Protein AF-A0AAE0WE43-F1 (afdb_monomer)

Nearest PDB structures (foldseek):
  6wvg-assembly1_A  TM=5.887E-01  e=3.413E-03  Aequorea victoria
  6zvr-assembly1_C  TM=2.798E-01  e=9.123E+00  Nostoc punctiforme

pLDDT: mean 77.17, std 14.48, range [42.59, 94.56]

Solvent-accessible surface area (backbone atoms only — not comparable to full-atom values): 7571 Å² total; per-residue (Å²): 109,70,65,61,48,53,55,29,52,52,43,29,54,50,12,53,51,41,26,51,53,12,49,49,54,51,48,52,54,55,55,48,69,74,60,80,78,59,93,64,76,91,70,58,65,64,63,53,53,50,20,52,49,32,33,53,51,12,51,51,38,34,51,57,19,50,53,45,53,54,35,68,70,45,90,48,72,67,51,47,50,53,50,52,53,52,50,51,52,53,49,52,48,50,50,52,50,50,51,50,50,60,74,42,39,68,62,53,51,53,52,48,51,52,51,50,54,51,56,57,74,64,59,45,94,87,42,71,70,37,54,52,50,54,58,62,71,77,106

Organism: NCBI:txid2493646

Structure (mmCIF, N/CA/C/O backbone):
data_AF-A0AAE0WE43-F1
#
_entry.id   AF-A0AAE0WE43-F1
#
loop_
_atom_site.group_PDB
_atom_site.id
_atom_site.type_symbol
_atom_site.label_atom_id
_atom_site.label_alt_id
_atom_site.label_comp_id
_atom_site.label_asym_id
_atom_site.label_entity_id
_atom_site.label_seq_id
_atom_site.pdbx_PDB_ins_code
_atom_site.Cartn_x
_atom_site.Cartn_y
_atom_site.Cartn_z
_atom_site.occupancy
_atom_site.B_iso_or_equiv
_atom_site.auth_seq_id
_atom_site.auth_comp_id
_atom_site.auth_asym_id
_atom_site.auth_atom_id
_atom_site.pdbx_PDB_model_num
ATOM 1 N N . MET A 1 1 ? -14.310 -3.399 20.376 1.00 63.75 1 MET A N 1
ATOM 2 C CA . MET A 1 1 ? -13.011 -2.740 20.648 1.00 63.75 1 MET A CA 1
ATOM 3 C C . MET A 1 1 ? -11.827 -3.656 20.340 1.00 63.75 1 MET A C 1
ATOM 5 O O . MET A 1 1 ? -11.033 -3.272 19.495 1.00 63.75 1 MET A O 1
ATOM 9 N N . CYS A 1 2 ? -11.740 -4.877 20.889 1.00 68.56 2 CYS A N 1
ATOM 10 C CA . CYS A 1 2 ? -10.630 -5.808 20.596 1.00 68.56 2 CYS A CA 1
ATOM 11 C C . CYS A 1 2 ? -10.462 -6.157 19.103 1.00 68.56 2 CYS A C 1
ATOM 13 O O . CYS A 1 2 ? -9.338 -6.229 18.625 1.00 68.56 2 CYS A O 1
ATOM 15 N N . LEU A 1 3 ? -11.564 -6.311 18.354 1.00 74.06 3 LEU A N 1
ATOM 16 C CA . LEU A 1 3 ? -11.513 -6.615 16.916 1.00 74.06 3 LEU A CA 1
ATOM 17 C C . LEU A 1 3 ? -10.904 -5.469 16.088 1.00 74.06 3 LEU A C 1
ATOM 19 O O . LEU A 1 3 ? -10.062 -5.717 15.236 1.00 74.06 3 LEU A O 1
ATOM 23 N N . LEU A 1 4 ? -11.282 -4.216 16.378 1.00 75.19 4 LEU A N 1
ATOM 24 C CA . LEU A 1 4 ? -10.713 -3.031 15.720 1.00 75.19 4 LEU A CA 1
ATOM 25 C C . LEU A 1 4 ? -9.224 -2.883 16.035 1.00 75.19 4 LEU A C 1
ATOM 27 O O . LEU A 1 4 ? -8.443 -2.577 15.144 1.00 75.19 4 LEU A O 1
ATOM 31 N N . PHE A 1 5 ? -8.834 -3.145 17.284 1.00 75.62 5 PHE A N 1
ATOM 32 C CA . PHE A 1 5 ? -7.436 -3.109 17.700 1.00 75.62 5 PHE A CA 1
ATOM 33 C C . PHE A 1 5 ? -6.598 -4.157 16.956 1.00 75.62 5 PHE A C 1
ATOM 35 O O . PHE A 1 5 ? -5.634 -3.797 16.293 1.00 75.62 5 PHE A O 1
ATOM 42 N N . LEU A 1 6 ? -7.012 -5.429 16.989 1.00 81.75 6 LEU A N 1
ATOM 43 C CA . LEU A 1 6 ? -6.320 -6.528 16.306 1.00 81.75 6 LEU A CA 1
ATOM 44 C C . LEU A 1 6 ? -6.207 -6.297 14.799 1.00 81.75 6 LEU A C 1
ATOM 46 O O . LEU A 1 6 ? -5.119 -6.402 14.237 1.00 81.75 6 LEU A O 1
ATOM 50 N N . PHE A 1 7 ? -7.321 -5.953 14.152 1.00 81.88 7 PHE A N 1
ATOM 51 C CA . PHE A 1 7 ? -7.349 -5.696 12.716 1.00 81.88 7 PHE A CA 1
ATOM 52 C C . PHE A 1 7 ? -6.396 -4.561 12.333 1.00 81.88 7 PHE A C 1
ATOM 54 O O . PHE A 1 7 ? -5.614 -4.682 11.391 1.00 81.88 7 PHE A O 1
ATOM 61 N N . ASN A 1 8 ? -6.403 -3.485 13.115 1.00 83.19 8 ASN A N 1
ATOM 62 C CA . ASN A 1 8 ? -5.558 -2.335 12.863 1.00 83.19 8 ASN A CA 1
ATOM 63 C C . ASN A 1 8 ? -4.066 -2.605 13.151 1.00 83.19 8 ASN A C 1
ATOM 65 O O . ASN A 1 8 ? -3.204 -2.107 12.430 1.00 83.19 8 ASN A O 1
ATOM 69 N N . THR A 1 9 ? -3.738 -3.444 14.139 1.00 83.38 9 THR A N 1
ATOM 70 C CA . THR A 1 9 ? -2.360 -3.908 14.382 1.00 83.38 9 THR A CA 1
ATOM 71 C C . THR A 1 9 ? -1.835 -4.757 13.225 1.00 83.38 9 THR A C 1
ATOM 73 O O . THR A 1 9 ? -0.697 -4.564 12.799 1.00 83.38 9 THR A O 1
ATOM 76 N N . ILE A 1 10 ? -2.655 -5.657 12.673 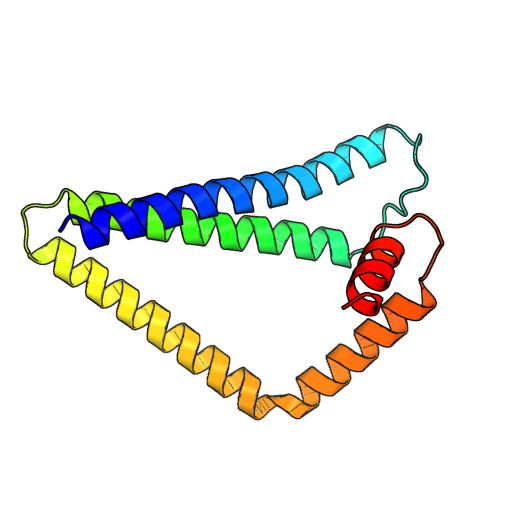1.00 88.31 10 ILE A N 1
ATOM 77 C CA . ILE A 1 10 ? -2.282 -6.455 11.494 1.00 88.31 10 ILE A CA 1
ATOM 78 C C . ILE A 1 10 ? -2.043 -5.536 10.290 1.00 88.31 10 ILE A C 1
ATOM 80 O O . ILE A 1 10 ? -1.030 -5.675 9.603 1.00 88.31 10 ILE A O 1
ATOM 84 N N . PHE A 1 11 ? -2.925 -4.556 10.076 1.00 86.19 11 PHE A N 1
ATOM 85 C CA . PHE A 1 11 ? -2.760 -3.549 9.026 1.00 86.19 11 PHE A CA 1
ATOM 86 C C . PHE A 1 11 ? -1.457 -2.762 9.185 1.00 86.19 11 PHE A C 1
ATOM 88 O O . PHE A 1 11 ? -0.715 -2.606 8.215 1.00 86.19 11 PHE A O 1
ATOM 95 N N . LEU A 1 12 ? -1.125 -2.343 10.406 1.00 88.75 12 LEU A N 1
ATOM 96 C CA . LEU A 1 12 ? 0.120 -1.638 10.690 1.00 88.75 12 LEU A CA 1
ATOM 97 C C . LEU A 1 12 ? 1.348 -2.497 10.350 1.00 88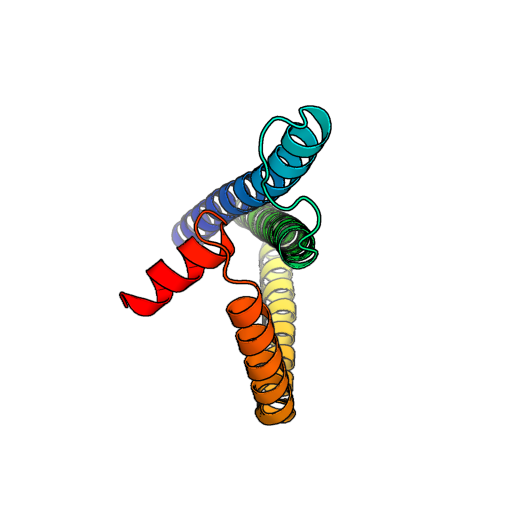.75 12 LEU A C 1
ATOM 99 O O . LEU A 1 12 ? 2.226 -2.038 9.624 1.00 88.75 12 LEU A O 1
ATOM 103 N N . ILE A 1 13 ? 1.388 -3.755 10.806 1.00 91.88 13 ILE A N 1
ATOM 104 C CA . ILE A 1 13 ? 2.490 -4.688 10.509 1.00 91.88 13 ILE A CA 1
ATOM 105 C C . ILE A 1 13 ? 2.617 -4.907 8.997 1.00 91.88 13 ILE A C 1
ATOM 107 O O . ILE A 1 13 ? 3.725 -4.868 8.460 1.00 91.88 13 ILE A O 1
ATOM 111 N N . SER A 1 14 ? 1.492 -5.078 8.297 1.00 92.50 14 SER A N 1
ATOM 112 C CA . SER A 1 14 ? 1.491 -5.222 6.839 1.00 92.50 14 SER A CA 1
ATOM 113 C C . SER A 1 14 ? 2.047 -3.977 6.139 1.00 92.50 14 SER A C 1
ATOM 115 O O . SER A 1 14 ? 2.850 -4.105 5.218 1.00 92.50 14 SER A O 1
ATOM 117 N N . GLY A 1 15 ? 1.718 -2.775 6.625 1.00 92.12 15 GLY A N 1
ATOM 118 C CA . GLY A 1 15 ? 2.256 -1.517 6.112 1.00 92.12 15 GLY A CA 1
ATOM 119 C C . GLY A 1 15 ? 3.772 -1.426 6.271 1.00 92.12 15 GLY A C 1
ATOM 120 O O . GLY A 1 15 ? 4.452 -1.057 5.315 1.00 92.12 15 GLY A O 1
ATOM 121 N N . ILE A 1 16 ? 4.310 -1.834 7.430 1.00 93.94 16 ILE A N 1
ATOM 122 C CA . ILE A 1 16 ? 5.764 -1.893 7.671 1.00 93.94 16 ILE A CA 1
ATOM 123 C C . ILE A 1 16 ? 6.421 -2.868 6.689 1.00 93.94 16 ILE A C 1
ATOM 125 O O . ILE A 1 16 ? 7.440 -2.531 6.088 1.00 93.94 16 ILE A O 1
ATOM 129 N N . ALA A 1 17 ? 5.836 -4.054 6.496 1.00 94.50 17 ALA A N 1
ATOM 130 C CA . ALA A 1 17 ? 6.370 -5.058 5.581 1.00 94.50 17 ALA A CA 1
ATOM 131 C C . ALA A 1 17 ? 6.397 -4.551 4.128 1.00 94.50 17 ALA A C 1
ATOM 133 O O . ALA A 1 17 ? 7.436 -4.621 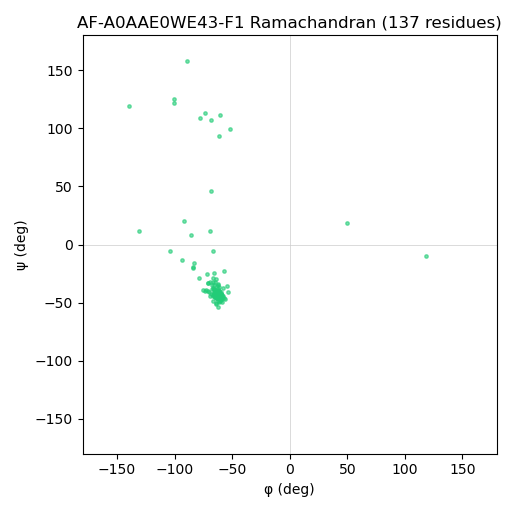3.473 1.00 94.50 17 ALA A O 1
ATOM 134 N N . ILE A 1 18 ? 5.289 -3.977 3.645 1.00 92.69 18 ILE A N 1
ATOM 135 C CA . ILE A 1 18 ? 5.173 -3.419 2.287 1.00 92.69 18 ILE A CA 1
ATOM 136 C C . ILE A 1 18 ? 6.185 -2.286 2.078 1.00 92.69 18 ILE A C 1
ATOM 13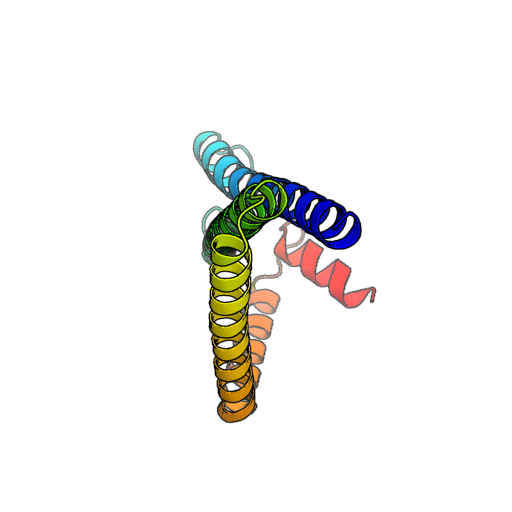8 O O . ILE A 1 18 ? 6.881 -2.256 1.059 1.00 92.69 18 ILE A O 1
ATOM 142 N N . LEU A 1 19 ? 6.323 -1.385 3.056 1.00 93.56 19 LEU A N 1
ATOM 143 C CA . LEU A 1 19 ? 7.322 -0.317 3.006 1.00 93.56 19 LEU A CA 1
ATOM 144 C C . LEU A 1 19 ? 8.749 -0.855 2.990 1.00 93.56 19 LEU A C 1
ATOM 146 O O . LEU A 1 19 ? 9.565 -0.382 2.202 1.00 93.56 19 LEU A O 1
ATOM 150 N N . GLY A 1 20 ? 9.040 -1.849 3.829 1.00 92.25 20 GLY A N 1
ATOM 151 C CA . GLY A 1 20 ? 10.338 -2.512 3.878 1.00 92.25 20 GLY A CA 1
ATOM 152 C C . GLY A 1 20 ? 10.718 -3.108 2.525 1.00 92.25 20 GLY A C 1
ATOM 153 O O . GLY A 1 20 ? 11.821 -2.860 2.043 1.00 92.25 20 GLY A O 1
ATOM 154 N N . VAL A 1 21 ? 9.787 -3.805 1.865 1.00 89.69 21 VAL A N 1
ATOM 155 C CA . VAL A 1 21 ? 9.999 -4.349 0.513 1.00 89.69 21 VAL A CA 1
ATOM 156 C C . VAL A 1 21 ? 10.194 -3.227 -0.514 1.00 89.69 21 VAL A C 1
ATOM 158 O O . VAL A 1 21 ? 11.101 -3.308 -1.341 1.00 89.69 21 VAL A O 1
ATOM 161 N N . GLY A 1 22 ? 9.406 -2.150 -0.452 1.00 88.12 22 GLY A N 1
ATOM 162 C CA . GLY A 1 22 ? 9.545 -1.009 -1.364 1.00 88.12 22 GLY A CA 1
ATOM 163 C C . GLY A 1 22 ? 10.901 -0.308 -1.243 1.00 88.12 22 GLY A C 1
ATOM 164 O O . GLY A 1 22 ? 11.561 -0.029 -2.248 1.00 88.12 22 GLY A O 1
ATOM 165 N N . ILE A 1 23 ? 11.354 -0.077 -0.008 1.00 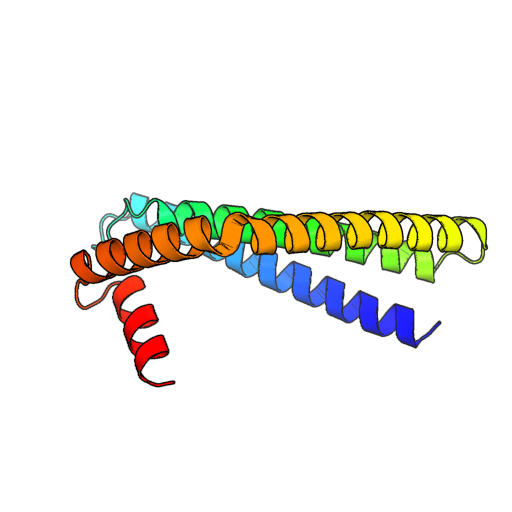88.44 23 ILE A N 1
ATOM 166 C CA . ILE A 1 23 ? 12.676 0.489 0.278 1.00 88.44 23 ILE A CA 1
ATOM 167 C C . ILE A 1 23 ? 13.770 -0.483 -0.170 1.00 88.44 23 ILE A C 1
ATOM 169 O O . ILE A 1 23 ? 14.717 -0.050 -0.822 1.00 88.44 23 ILE A O 1
ATOM 173 N N . TRP A 1 24 ? 13.630 -1.783 0.108 1.00 85.50 24 TRP A N 1
ATOM 174 C CA . TRP A 1 24 ? 14.582 -2.809 -0.324 1.00 85.50 24 TRP A CA 1
ATOM 175 C C . TRP A 1 24 ? 14.775 -2.809 -1.844 1.00 85.50 24 TRP A C 1
ATOM 177 O O . TRP A 1 24 ? 15.912 -2.769 -2.314 1.00 85.50 24 TRP A O 1
ATOM 187 N N . LEU A 1 25 ? 13.685 -2.759 -2.621 1.00 81.31 25 LEU A N 1
ATOM 188 C CA . LEU A 1 25 ? 13.746 -2.682 -4.086 1.00 81.31 25 LEU A CA 1
ATOM 189 C C . LEU A 1 25 ? 14.499 -1.433 -4.564 1.00 81.31 25 LEU A C 1
ATOM 191 O O . LEU A 1 25 ? 15.310 -1.513 -5.488 1.00 81.31 25 LEU A O 1
ATOM 195 N N . LYS A 1 26 ? 14.284 -0.286 -3.911 1.00 80.50 26 LYS A N 1
ATOM 196 C CA . LYS A 1 26 ? 14.942 0.976 -4.273 1.00 80.50 26 LYS A CA 1
ATOM 197 C C . LYS A 1 26 ? 16.417 1.024 -3.871 1.00 80.50 26 LYS A C 1
ATOM 199 O O . LYS A 1 26 ? 17.251 1.540 -4.616 1.00 80.50 26 LYS A O 1
ATOM 204 N N . VAL A 1 27 ? 16.755 0.498 -2.698 1.00 77.12 27 VAL A N 1
ATOM 205 C CA . VAL A 1 27 ? 18.130 0.461 -2.187 1.00 77.12 27 VAL A CA 1
ATOM 206 C C . VAL A 1 27 ? 18.973 -0.515 -3.002 1.00 77.12 27 VAL A C 1
ATOM 208 O O . VAL A 1 27 ? 20.065 -0.146 -3.428 1.00 77.12 27 VAL A O 1
ATOM 211 N N . ASN A 1 28 ? 18.450 -1.705 -3.314 1.00 66.88 28 ASN A N 1
ATOM 212 C CA . ASN A 1 28 ? 19.179 -2.686 -4.117 1.00 66.88 28 ASN A CA 1
ATOM 213 C C . ASN A 1 28 ? 19.479 -2.148 -5.530 1.00 66.88 28 ASN A C 1
ATOM 215 O O . ASN A 1 28 ? 20.570 -2.351 -6.050 1.00 66.88 28 ASN A O 1
ATOM 219 N N . LYS A 1 29 ? 18.575 -1.341 -6.105 1.00 60.75 29 LYS A N 1
ATOM 220 C CA . LYS A 1 29 ? 18.828 -0.619 -7.363 1.00 60.75 29 LYS A CA 1
ATOM 221 C C . LYS A 1 29 ? 20.023 0.340 -7.274 1.00 60.75 29 LYS A C 1
ATOM 223 O O . LYS A 1 29 ? 20.836 0.386 -8.190 1.00 60.75 29 LYS A O 1
ATOM 228 N N . ASN A 1 30 ? 20.155 1.079 -6.169 1.00 56.97 30 ASN A N 1
ATOM 229 C CA . ASN A 1 30 ? 21.258 2.024 -5.951 1.00 56.97 30 ASN A CA 1
ATOM 230 C C . ASN A 1 30 ? 22.597 1.325 -5.662 1.00 56.97 30 ASN A C 1
ATOM 232 O O . ASN A 1 30 ? 23.632 1.760 -6.163 1.00 56.97 30 ASN A O 1
ATOM 236 N N . ILE A 1 31 ? 22.580 0.233 -4.890 1.00 53.69 31 ILE A N 1
ATOM 237 C CA . ILE A 1 31 ? 23.782 -0.549 -4.552 1.00 53.69 31 ILE A CA 1
ATOM 238 C C . ILE A 1 31 ? 24.333 -1.261 -5.797 1.00 53.69 31 ILE A C 1
ATOM 240 O O . ILE A 1 31 ? 25.536 -1.215 -6.055 1.00 53.69 31 ILE A O 1
ATOM 244 N N . VAL A 1 32 ? 23.458 -1.851 -6.618 1.00 49.84 32 VAL A N 1
ATOM 245 C CA . VAL A 1 32 ? 23.847 -2.546 -7.857 1.00 49.84 32 VAL A CA 1
ATOM 246 C C . VAL A 1 32 ? 24.392 -1.570 -8.911 1.00 49.84 32 VAL A C 1
ATOM 248 O O . VAL A 1 32 ? 25.358 -1.899 -9.599 1.00 49.84 32 VAL A O 1
ATOM 251 N N . ASN A 1 33 ? 23.862 -0.341 -8.987 1.00 49.25 33 ASN A N 1
ATOM 252 C CA . ASN A 1 33 ? 24.367 0.687 -9.909 1.00 49.25 33 ASN A CA 1
ATOM 253 C C . ASN A 1 33 ? 25.786 1.173 -9.566 1.00 49.25 33 ASN A C 1
ATOM 255 O O . ASN A 1 33 ? 26.520 1.575 -10.464 1.00 49.25 33 ASN A O 1
ATOM 259 N N . MET A 1 34 ? 26.184 1.143 -8.288 1.00 45.62 34 MET A N 1
ATOM 260 C CA . MET A 1 34 ? 27.537 1.541 -7.877 1.00 45.62 34 MET A CA 1
ATOM 261 C C . MET A 1 34 ? 28.587 0.460 -8.122 1.00 45.62 34 MET A C 1
ATOM 263 O O . MET A 1 34 ? 29.755 0.787 -8.313 1.00 45.62 34 MET A O 1
ATOM 267 N N . GLN A 1 35 ? 28.206 -0.818 -8.090 1.00 43.94 35 GLN A N 1
ATOM 268 C CA . GLN A 1 35 ? 29.188 -1.899 -8.106 1.00 43.94 35 GLN A CA 1
ATOM 269 C C . GLN A 1 35 ? 29.508 -2.453 -9.493 1.00 43.94 35 GLN A C 1
ATOM 271 O O . GLN A 1 35 ? 30.503 -3.149 -9.594 1.00 43.94 35 GLN A O 1
ATOM 276 N N . HIS A 1 36 ? 28.749 -2.159 -10.558 1.00 48.66 36 HIS A N 1
ATOM 277 C CA . HIS A 1 36 ? 29.033 -2.638 -11.931 1.00 48.66 36 HIS A CA 1
ATOM 278 C C . HIS A 1 36 ? 29.309 -4.164 -12.032 1.00 48.66 36 HIS A C 1
ATOM 280 O O . HIS A 1 36 ? 29.905 -4.642 -12.995 1.00 48.66 36 HIS A O 1
ATOM 286 N N . LEU A 1 37 ? 28.898 -4.936 -11.019 1.00 43.16 37 LEU A N 1
ATOM 287 C CA . LEU A 1 37 ? 29.264 -6.344 -10.830 1.00 43.16 37 LEU A CA 1
ATOM 288 C C . LEU A 1 37 ? 28.135 -7.297 -11.210 1.00 43.16 37 LEU A C 1
ATOM 290 O O . LEU A 1 37 ? 28.329 -8.508 -11.220 1.00 43.16 37 LEU A O 1
ATOM 294 N N . ILE A 1 38 ? 26.958 -6.771 -11.548 1.00 42.59 38 ILE A N 1
ATOM 295 C CA . ILE A 1 38 ? 25.832 -7.601 -11.943 1.00 42.59 38 ILE A CA 1
ATOM 296 C C . ILE A 1 38 ? 25.119 -6.921 -13.102 1.00 42.59 38 ILE A C 1
ATOM 298 O O . ILE A 1 38 ? 24.638 -5.800 -12.966 1.00 42.59 38 ILE A O 1
ATOM 302 N N . GLN A 1 39 ? 25.066 -7.605 -14.247 1.00 42.72 39 GLN A N 1
ATOM 303 C CA . GLN A 1 39 ? 24.268 -7.235 -15.420 1.00 42.72 39 GLN A CA 1
ATOM 304 C C . GLN A 1 39 ? 22.759 -7.385 -15.136 1.00 42.72 39 GLN A C 1
ATOM 306 O O . GLN A 1 39 ? 22.024 -7.958 -15.934 1.00 42.72 39 GLN A O 1
ATOM 311 N N . PHE A 1 40 ? 22.278 -6.902 -13.991 1.00 46.50 40 PHE A N 1
ATOM 312 C CA . PHE A 1 40 ? 20.865 -6.589 -13.852 1.00 46.50 40 PHE A CA 1
ATOM 313 C C . PHE A 1 40 ? 20.659 -5.314 -14.651 1.00 46.50 40 PHE A C 1
ATOM 315 O O . PHE A 1 40 ? 21.254 -4.295 -14.319 1.00 46.50 40 PHE A O 1
ATOM 322 N N . ASP A 1 41 ? 19.903 -5.402 -15.741 1.00 45.38 41 ASP A N 1
ATOM 323 C CA . ASP A 1 41 ? 19.654 -4.300 -16.667 1.00 45.38 41 ASP A CA 1
ATOM 324 C C . ASP A 1 41 ? 19.163 -3.073 -15.874 1.00 45.38 41 ASP A C 1
ATOM 326 O O . ASP A 1 41 ? 18.016 -2.994 -15.431 1.00 45.38 41 ASP A O 1
ATOM 330 N N . SER A 1 42 ? 20.075 -2.134 -15.600 1.00 45.72 42 SER A N 1
ATOM 331 C CA . SER A 1 42 ? 19.923 -1.045 -14.622 1.00 45.72 42 SER A CA 1
ATOM 332 C C . SER A 1 42 ? 18.901 0.017 -15.036 1.00 45.72 42 SER A C 1
ATOM 334 O O . SER A 1 42 ? 18.847 1.108 -14.464 1.00 45.72 42 SER A O 1
ATOM 336 N N . LYS A 1 43 ? 18.112 -0.268 -16.069 1.00 49.75 43 LYS A N 1
ATOM 337 C CA . LYS A 1 43 ? 17.276 0.684 -16.782 1.00 49.75 43 LYS A CA 1
ATOM 338 C C . LYS A 1 43 ? 15.841 0.236 -16.973 1.00 49.75 43 LYS A C 1
ATOM 340 O O . LYS A 1 43 ? 15.146 0.946 -17.680 1.00 49.75 43 LYS A O 1
ATOM 345 N N . ASP A 1 44 ? 15.361 -0.821 -16.317 1.00 56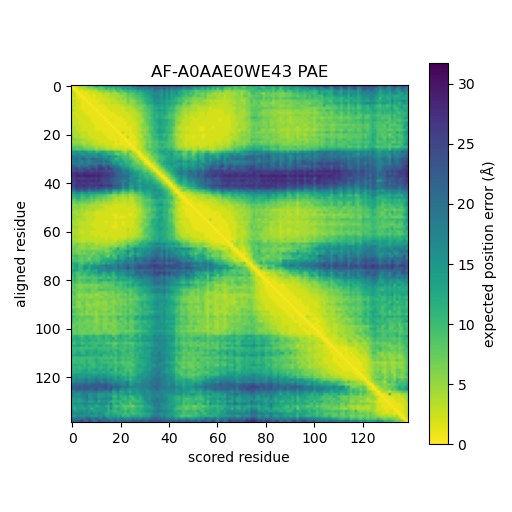.59 44 ASP A N 1
ATOM 346 C CA . ASP A 1 44 ? 13.924 -1.109 -16.351 1.00 56.59 44 ASP A CA 1
ATOM 347 C C . ASP A 1 44 ? 13.162 -0.011 -15.578 1.00 56.59 44 ASP A C 1
ATOM 349 O O . ASP A 1 44 ? 13.224 0.043 -14.334 1.00 56.59 44 ASP A O 1
ATOM 353 N N . PRO A 1 45 ? 12.439 0.897 -16.274 1.00 62.59 45 PRO A N 1
ATOM 354 C CA . PRO A 1 45 ? 11.673 1.957 -15.619 1.00 62.59 45 PRO A CA 1
ATOM 355 C C . PRO A 1 45 ? 10.523 1.360 -14.797 1.00 62.59 45 PRO A C 1
ATOM 357 O O . PRO A 1 45 ? 10.104 1.926 -13.790 1.00 62.59 45 PRO A O 1
ATOM 360 N N . TYR A 1 46 ? 10.070 0.162 -15.170 1.00 64.75 46 TYR A N 1
ATOM 361 C CA . TYR A 1 46 ? 9.005 -0.571 -14.500 1.00 64.75 46 TYR A CA 1
ATOM 362 C C . TYR A 1 46 ? 9.353 -0.908 -13.046 1.00 64.75 46 TYR A C 1
ATOM 364 O O . TYR A 1 46 ? 8.551 -0.644 -12.157 1.00 64.75 46 TYR A O 1
ATOM 372 N N . LEU A 1 47 ? 10.568 -1.398 -12.771 1.00 68.31 47 LEU A N 1
ATOM 373 C CA . LEU A 1 47 ? 11.002 -1.717 -11.404 1.00 68.31 47 LEU A CA 1
ATOM 374 C C . LEU A 1 47 ? 11.134 -0.470 -10.518 1.00 68.31 47 LEU A C 1
ATOM 376 O O . LEU A 1 47 ? 10.881 -0.550 -9.318 1.00 68.31 47 LEU A O 1
ATOM 380 N N . ASP A 1 48 ? 11.504 0.684 -11.094 1.00 75.06 48 ASP A N 1
ATOM 381 C CA . ASP A 1 48 ? 11.538 1.947 -10.335 1.00 75.06 48 ASP A CA 1
ATOM 382 C C . ASP A 1 48 ? 10.139 2.378 -9.921 1.00 75.06 48 ASP A C 1
ATOM 384 O O . ASP A 1 48 ? 9.879 2.675 -8.754 1.00 75.06 48 ASP A O 1
ATOM 388 N N . ASN A 1 49 ? 9.232 2.360 -10.896 1.00 80.31 49 ASN A N 1
ATOM 389 C CA . ASN A 1 49 ? 7.853 2.768 -10.703 1.00 80.31 49 ASN A CA 1
ATOM 390 C C . ASN A 1 49 ? 7.164 1.857 -9.682 1.00 80.31 49 ASN A C 1
ATOM 392 O O . ASN A 1 49 ? 6.487 2.351 -8.783 1.00 80.31 49 ASN A O 1
ATOM 396 N N . VAL A 1 50 ? 7.397 0.543 -9.752 1.00 81.94 50 VAL A N 1
ATOM 397 C CA . VAL A 1 50 ? 6.861 -0.424 -8.782 1.00 81.94 50 VAL A CA 1
ATOM 398 C C . VAL A 1 50 ? 7.392 -0.154 -7.371 1.00 81.94 50 VAL A C 1
ATOM 400 O O . VAL A 1 50 ? 6.604 -0.155 -6.427 1.00 81.94 50 VAL A O 1
ATOM 403 N N . ALA A 1 51 ? 8.689 0.129 -7.206 1.00 86.38 51 ALA A N 1
ATOM 404 C CA . ALA A 1 51 ? 9.260 0.441 -5.894 1.00 86.38 51 ALA A CA 1
ATOM 405 C C . ALA A 1 51 ? 8.647 1.716 -5.289 1.00 86.38 51 ALA A C 1
ATOM 407 O O . ALA A 1 51 ? 8.272 1.728 -4.115 1.00 86.38 51 ALA A O 1
ATOM 408 N N . TRP A 1 52 ? 8.484 2.774 -6.090 1.00 88.19 52 TRP A N 1
ATOM 409 C CA . TRP A 1 52 ? 7.822 4.007 -5.657 1.00 88.19 52 TRP A CA 1
ATOM 410 C C . TRP A 1 52 ? 6.356 3.796 -5.273 1.00 88.19 52 TRP A C 1
ATOM 412 O O . TRP A 1 52 ? 5.917 4.335 -4.255 1.00 88.19 52 TRP A O 1
ATOM 422 N N . VAL A 1 53 ? 5.617 2.986 -6.036 1.00 91.00 53 VAL A N 1
ATOM 423 C CA . VAL A 1 53 ? 4.231 2.624 -5.708 1.00 91.00 53 VAL A CA 1
ATOM 424 C C . VAL A 1 53 ? 4.174 1.849 -4.391 1.00 91.00 53 VAL A C 1
ATOM 426 O O . VAL A 1 53 ? 3.372 2.199 -3.529 1.00 91.00 53 VAL A O 1
ATOM 429 N N . LEU A 1 54 ? 5.050 0.859 -4.181 1.00 90.12 54 LEU A N 1
ATOM 430 C CA . LEU A 1 54 ? 5.104 0.091 -2.931 1.00 90.12 54 LEU A CA 1
ATOM 431 C C . LEU A 1 54 ? 5.391 0.983 -1.717 1.00 90.12 54 LEU A C 1
ATOM 433 O O . LEU A 1 54 ? 4.729 0.856 -0.688 1.00 90.12 54 LEU A O 1
ATOM 437 N N . ILE A 1 55 ? 6.342 1.914 -1.847 1.00 92.56 55 ILE A N 1
ATOM 438 C CA . ILE A 1 55 ? 6.652 2.892 -0.797 1.00 92.56 55 ILE A CA 1
ATOM 439 C C . ILE A 1 55 ? 5.428 3.770 -0.518 1.00 92.56 55 ILE A C 1
ATOM 441 O O . ILE A 1 55 ? 5.031 3.910 0.637 1.00 92.56 55 ILE A O 1
ATOM 445 N N . GLY A 1 56 ? 4.801 4.329 -1.557 1.00 93.62 56 GLY A N 1
ATOM 446 C CA . GLY A 1 56 ? 3.623 5.187 -1.410 1.00 93.62 56 GLY A CA 1
ATOM 447 C C . GLY A 1 56 ? 2.452 4.472 -0.733 1.00 93.62 56 GLY A C 1
ATOM 448 O O . GLY A 1 56 ? 1.888 4.985 0.235 1.00 93.62 56 GLY A O 1
ATOM 449 N N . VAL A 1 57 ? 2.131 3.258 -1.189 1.00 93.44 57 VAL A N 1
ATOM 450 C CA . VAL A 1 57 ? 1.074 2.421 -0.603 1.00 93.44 57 VAL A CA 1
ATOM 451 C C . VAL A 1 57 ? 1.409 2.061 0.841 1.00 93.44 57 VAL A C 1
ATOM 453 O O . VAL A 1 57 ? 0.551 2.193 1.710 1.00 93.44 57 VAL A O 1
ATOM 456 N N . GLY A 1 58 ? 2.645 1.660 1.137 1.00 92.00 58 GLY A N 1
ATOM 457 C CA . GLY A 1 58 ? 3.024 1.302 2.499 1.00 92.00 58 GLY A CA 1
ATOM 458 C C . GLY A 1 58 ? 2.985 2.496 3.465 1.00 92.00 58 GLY A C 1
ATOM 459 O O . GLY A 1 58 ? 2.485 2.341 4.577 1.00 92.00 58 GLY A O 1
ATOM 460 N N . VAL A 1 59 ? 3.395 3.706 3.048 1.00 93.62 59 VAL A N 1
ATOM 461 C CA . VAL A 1 59 ? 3.219 4.930 3.865 1.00 93.62 59 VAL A CA 1
ATOM 462 C C . VAL A 1 59 ? 1.739 5.195 4.118 1.00 93.62 59 VAL A C 1
ATOM 464 O O . VAL A 1 59 ? 1.351 5.453 5.256 1.00 93.62 59 VAL A O 1
ATOM 467 N N . PHE A 1 60 ? 0.904 5.106 3.082 1.00 91.25 60 PHE A N 1
ATOM 468 C CA . PHE A 1 60 ? -0.536 5.308 3.218 1.00 91.25 60 PHE A CA 1
ATOM 469 C C . PHE A 1 60 ? -1.158 4.315 4.210 1.00 91.25 60 PHE A C 1
ATOM 471 O O . PHE A 1 60 ? -1.885 4.719 5.118 1.00 91.25 60 PHE A O 1
ATOM 478 N N . VAL A 1 61 ? -0.812 3.030 4.097 1.00 90.56 61 VAL A N 1
ATOM 479 C CA . VAL A 1 61 ? -1.274 1.975 5.010 1.00 90.56 61 VAL A CA 1
ATOM 480 C C . VAL A 1 61 ? -0.791 2.225 6.442 1.00 90.56 61 VAL A C 1
ATOM 482 O O . VAL A 1 61 ? -1.575 2.057 7.375 1.00 90.56 61 VAL A O 1
ATOM 485 N N . LEU A 1 62 ? 0.450 2.684 6.641 1.00 89.75 62 LEU A N 1
ATOM 486 C CA . LEU A 1 62 ? 0.948 3.058 7.969 1.00 89.75 62 LEU A CA 1
ATOM 487 C C . LEU A 1 62 ? 0.222 4.259 8.566 1.00 89.75 62 LEU A C 1
ATOM 489 O O . LEU A 1 62 ? -0.046 4.252 9.764 1.00 89.75 62 LEU A O 1
ATOM 493 N N . LEU A 1 63 ? -0.110 5.274 7.767 1.00 87.31 63 LEU A N 1
ATOM 494 C CA . LEU A 1 63 ? -0.879 6.422 8.245 1.00 87.31 63 LEU A CA 1
ATOM 495 C C . LEU A 1 63 ? -2.274 5.978 8.689 1.00 87.31 63 LEU A C 1
ATOM 497 O O . LEU A 1 63 ? -2.668 6.246 9.823 1.00 87.31 63 LEU A O 1
ATOM 501 N N . VAL A 1 64 ? -2.989 5.235 7.839 1.00 84.62 64 VAL A N 1
ATOM 502 C CA . VAL A 1 64 ? -4.316 4.687 8.164 1.00 84.62 64 VAL A CA 1
ATOM 503 C C . VAL A 1 64 ? -4.250 3.796 9.414 1.00 84.62 64 VAL A C 1
ATOM 505 O O . VAL A 1 64 ? -5.077 3.943 10.318 1.00 84.62 64 VAL A O 1
ATOM 508 N N . GLY A 1 65 ? -3.229 2.936 9.504 1.00 82.19 65 GLY A N 1
ATOM 509 C CA . GLY A 1 65 ? -2.964 2.070 10.653 1.00 82.19 65 GLY A CA 1
ATOM 510 C C . GLY A 1 65 ? -2.642 2.841 11.940 1.00 82.19 65 GLY A C 1
ATOM 511 O O . GLY A 1 65 ? -3.152 2.535 13.019 1.00 82.19 65 GLY A O 1
ATOM 512 N N . GLY A 1 66 ? -1.832 3.894 11.843 1.00 77.06 66 GLY A N 1
ATOM 513 C CA . GLY A 1 66 ? -1.477 4.763 12.964 1.00 77.06 66 GLY A CA 1
ATOM 514 C C . GLY A 1 66 ? -2.686 5.520 13.515 1.00 77.06 66 GLY A C 1
ATOM 515 O O . GLY A 1 66 ? -2.923 5.516 14.726 1.00 77.06 66 GLY A O 1
ATOM 516 N N . PHE A 1 67 ? -3.515 6.087 12.632 1.00 75.06 67 PHE A N 1
ATOM 517 C CA . PHE A 1 67 ? -4.764 6.746 13.027 1.00 75.06 67 PHE A CA 1
ATOM 518 C C . PHE A 1 67 ? -5.759 5.773 13.672 1.00 75.06 67 PHE A C 1
ATOM 520 O O . PHE A 1 67 ? -6.429 6.147 14.636 1.00 75.06 67 PHE A O 1
ATOM 527 N N . GLY A 1 68 ? -5.815 4.516 13.222 1.00 73.44 68 GLY A N 1
ATOM 528 C CA . GLY A 1 68 ? -6.649 3.493 13.856 1.00 73.44 68 GLY A CA 1
ATOM 529 C C . GLY A 1 68 ? -6.219 3.154 15.291 1.00 73.44 68 GLY A C 1
ATOM 530 O O . GLY A 1 68 ? -7.068 2.872 16.138 1.00 73.44 68 GLY A O 1
ATOM 531 N N . PHE A 1 69 ? -4.920 3.232 15.608 1.00 66.81 69 PHE A N 1
ATOM 532 C CA . PHE A 1 69 ? -4.412 2.924 16.949 1.00 66.81 69 PHE A CA 1
ATOM 533 C C . PHE A 1 69 ? -4.731 4.074 17.907 1.00 66.81 69 PHE A C 1
ATOM 535 O O . PHE A 1 69 ? -5.180 3.847 19.031 1.00 66.81 69 PHE A O 1
ATOM 542 N N . PHE A 1 70 ? -4.612 5.313 17.421 1.00 65.62 70 PHE A N 1
ATOM 543 C CA . PHE A 1 70 ? -5.026 6.511 18.152 1.00 65.62 70 PHE A CA 1
ATOM 544 C C . PHE A 1 70 ? -6.546 6.548 18.389 1.00 65.62 70 PHE A C 1
ATOM 546 O O . PHE A 1 70 ? -6.999 6.882 19.483 1.00 65.62 70 PHE A O 1
ATOM 553 N N . ALA A 1 71 ? -7.345 6.127 17.402 1.00 65.44 71 ALA A N 1
ATOM 554 C CA . ALA A 1 71 ? -8.794 5.990 17.541 1.00 65.44 71 ALA A CA 1
ATOM 555 C C . ALA A 1 71 ? -9.193 4.888 18.543 1.00 65.44 71 ALA A C 1
ATOM 557 O O . ALA A 1 71 ? -10.167 5.063 19.272 1.00 65.44 71 ALA A O 1
ATOM 558 N N . ALA A 1 72 ? -8.433 3.787 18.624 1.00 66.81 72 ALA A N 1
ATOM 559 C CA . ALA A 1 72 ? -8.679 2.704 19.581 1.00 66.81 72 ALA A CA 1
ATOM 560 C C . ALA A 1 72 ? -8.388 3.103 21.040 1.00 66.81 72 ALA A C 1
ATOM 562 O O . ALA A 1 72 ? -9.075 2.627 21.944 1.00 66.81 72 ALA A O 1
ATOM 563 N N . PHE A 1 73 ? -7.405 3.982 21.270 1.00 62.16 73 PHE A N 1
ATOM 564 C CA . PHE A 1 73 ? -7.075 4.511 22.601 1.00 62.16 73 PHE A CA 1
ATOM 565 C C . PHE A 1 73 ? -7.946 5.699 23.030 1.00 62.16 73 PHE A C 1
ATOM 567 O O . PHE A 1 73 ? -7.985 6.041 24.214 1.00 62.16 73 PHE A O 1
ATOM 574 N N . SER A 1 74 ? -8.659 6.334 22.099 1.00 61.12 74 SER A N 1
ATOM 575 C CA . SER A 1 74 ? -9.474 7.501 22.416 1.00 61.12 74 SER A CA 1
ATOM 576 C C . SER A 1 74 ? -10.786 7.083 23.087 1.00 61.12 74 SER A C 1
ATOM 578 O O . SER A 1 74 ? -11.695 6.556 22.450 1.00 61.12 74 SER A O 1
ATOM 580 N N . GLN A 1 75 ? -10.920 7.360 24.388 1.00 62.03 75 GLN A N 1
ATOM 581 C CA . GLN A 1 75 ? -12.178 7.174 25.130 1.00 62.03 75 GLN A CA 1
ATOM 582 C C . GLN A 1 75 ? -13.302 8.129 24.683 1.00 62.03 75 GLN A C 1
ATOM 584 O O . GLN A 1 75 ? -14.438 8.016 25.148 1.00 62.03 75 GLN A O 1
ATOM 589 N N . ASN A 1 76 ? -13.011 9.076 23.784 1.00 62.03 76 ASN A N 1
ATOM 590 C CA . ASN A 1 76 ? -13.942 10.116 23.376 1.00 62.03 76 ASN A CA 1
ATOM 591 C C . ASN A 1 76 ? -14.599 9.784 22.023 1.00 62.03 76 ASN A C 1
ATOM 593 O O . ASN A 1 76 ? -13.925 9.638 21.002 1.00 62.03 76 ASN A O 1
ATOM 597 N N . LYS A 1 77 ? -15.939 9.713 21.997 1.00 65.38 77 LYS A N 1
ATOM 598 C CA . LYS A 1 77 ? -16.751 9.284 20.834 1.00 65.38 77 LYS A CA 1
ATOM 599 C C . LYS A 1 77 ? -16.511 10.114 19.559 1.00 65.38 77 LYS A C 1
ATOM 601 O O . LYS A 1 77 ? -16.738 9.621 18.459 1.00 65.38 77 LYS A O 1
ATOM 606 N N . CYS A 1 78 ? -16.022 11.347 19.698 1.00 67.38 78 CYS A N 1
ATOM 607 C CA . CYS A 1 78 ? -15.704 12.246 18.584 1.00 67.38 78 CYS A CA 1
ATOM 608 C C . CYS A 1 78 ? -14.568 11.713 17.684 1.00 67.38 78 CYS A C 1
ATOM 610 O O . CYS A 1 78 ? -14.677 11.753 16.460 1.00 67.38 78 CYS A O 1
ATOM 612 N N . PHE A 1 79 ? -13.512 11.129 18.264 1.00 65.44 79 PHE A N 1
ATOM 613 C CA . PHE A 1 79 ? -12.392 10.576 17.486 1.00 65.44 79 PHE A CA 1
ATOM 614 C C . PHE A 1 79 ? -12.778 9.304 16.725 1.00 65.44 79 PHE A C 1
ATOM 616 O O . PHE A 1 79 ? -12.313 9.086 15.607 1.00 65.44 79 PHE A O 1
ATOM 623 N N . LEU A 1 80 ? -13.681 8.499 17.292 1.00 71.62 80 LEU A N 1
ATOM 624 C CA . LEU A 1 80 ? -14.247 7.340 16.603 1.00 71.62 80 LEU A CA 1
ATOM 625 C C . LEU A 1 80 ? -15.088 7.772 15.390 1.00 71.62 80 LEU A C 1
ATOM 627 O O . LEU A 1 80 ? -14.989 7.163 14.328 1.00 71.62 80 LEU A O 1
ATOM 631 N N . PHE A 1 81 ? -15.875 8.845 15.528 1.00 75.31 81 PHE A N 1
ATOM 632 C CA . PHE A 1 81 ? -16.660 9.399 14.423 1.00 75.31 81 PHE A CA 1
ATOM 633 C C . PHE A 1 81 ? -15.770 9.928 13.292 1.00 75.31 81 PHE A C 1
ATOM 635 O O . PHE A 1 81 ? -16.022 9.625 12.129 1.00 75.31 81 PHE A O 1
ATOM 642 N N . LEU A 1 82 ? -14.693 10.651 13.622 1.00 76.31 82 LEU A N 1
ATOM 643 C CA . LEU A 1 82 ? -13.734 11.143 12.629 1.00 76.31 82 LEU A CA 1
ATOM 644 C C . LEU A 1 82 ? -13.048 9.992 11.873 1.00 76.31 82 LEU A C 1
ATOM 646 O O . LEU A 1 82 ? -12.894 10.064 10.656 1.00 76.31 82 LEU A O 1
ATOM 650 N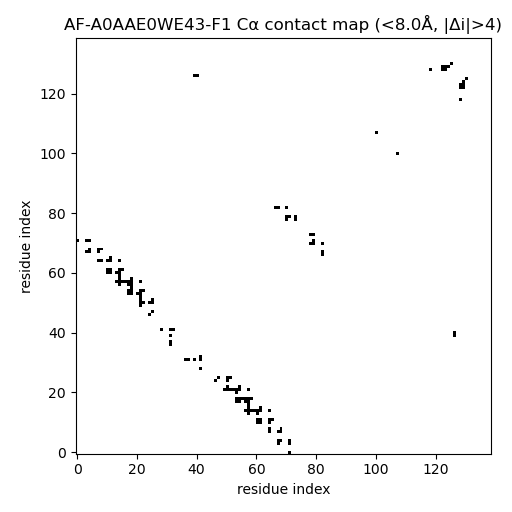 N . TYR A 1 83 ? -12.689 8.913 12.575 1.00 77.06 83 TYR A N 1
ATOM 651 C CA . TYR A 1 83 ? -12.120 7.715 11.954 1.00 77.06 83 TYR A CA 1
ATOM 652 C C . TYR A 1 83 ? -13.108 7.043 10.989 1.00 77.06 83 TYR A C 1
ATOM 654 O O . TYR A 1 83 ? -12.745 6.726 9.858 1.00 77.06 83 TYR A O 1
ATOM 662 N N . ILE A 1 84 ? -14.375 6.891 11.390 1.00 80.00 84 ILE A N 1
ATOM 663 C CA . ILE A 1 84 ? -15.428 6.344 10.520 1.00 80.00 84 ILE A CA 1
ATOM 664 C C . ILE A 1 84 ? -15.648 7.242 9.297 1.00 80.00 84 ILE A C 1
ATOM 666 O O . ILE A 1 84 ? -15.732 6.737 8.180 1.00 80.00 84 ILE A O 1
ATOM 670 N N . LEU A 1 85 ? -15.693 8.564 9.479 1.00 84.88 85 LEU A N 1
ATOM 671 C CA . LEU A 1 85 ? -15.843 9.515 8.377 1.00 84.88 85 LEU A CA 1
ATOM 672 C C . LEU A 1 85 ? -14.679 9.410 7.381 1.00 84.88 85 LEU A C 1
ATOM 674 O O . LEU A 1 85 ? -14.899 9.368 6.173 1.00 84.88 85 LEU A O 1
ATOM 678 N N . PHE A 1 86 ? -13.449 9.310 7.882 1.00 82.62 86 PHE A N 1
ATOM 679 C CA . PHE A 1 86 ? -12.261 9.137 7.051 1.00 82.62 86 PHE A CA 1
ATOM 680 C C . PHE A 1 86 ? -12.293 7.818 6.262 1.00 82.62 86 PHE A C 1
ATOM 682 O O . PHE A 1 86 ? -11.996 7.807 5.067 1.00 82.62 86 PHE A O 1
ATOM 689 N N . LEU A 1 87 ? -12.733 6.721 6.887 1.00 83.88 87 LEU A N 1
ATOM 690 C CA . LEU A 1 87 ? -12.932 5.441 6.200 1.00 83.88 87 LEU A CA 1
ATOM 691 C C . LEU A 1 87 ? -14.008 5.519 5.111 1.00 83.88 87 LEU A C 1
ATOM 693 O O . LEU A 1 87 ? -13.814 4.954 4.037 1.00 83.88 87 LEU A O 1
ATOM 697 N N . ILE A 1 88 ? -15.109 6.236 5.351 1.00 88.56 88 ILE A N 1
ATOM 698 C CA . ILE A 1 88 ? -16.152 6.451 4.336 1.00 88.56 88 ILE A CA 1
ATOM 699 C C . ILE A 1 88 ? -15.579 7.209 3.134 1.00 88.56 88 ILE A C 1
ATOM 701 O O . ILE A 1 88 ? -15.840 6.826 1.996 1.00 88.56 88 ILE A O 1
ATOM 705 N N . ILE A 1 89 ? -14.760 8.238 3.364 1.00 89.88 89 ILE A N 1
ATOM 706 C CA . ILE A 1 89 ? -14.108 8.993 2.283 1.00 89.88 89 ILE A CA 1
ATOM 707 C C . ILE A 1 89 ? -13.185 8.080 1.462 1.00 89.88 89 ILE A C 1
ATOM 709 O O . ILE A 1 89 ? -13.260 8.082 0.233 1.00 89.88 89 ILE A O 1
ATOM 713 N N . ILE A 1 90 ? -12.364 7.254 2.122 1.00 89.06 90 ILE A N 1
ATOM 714 C CA . ILE A 1 90 ? -11.504 6.271 1.442 1.00 89.06 90 ILE A CA 1
ATOM 715 C C . ILE A 1 90 ? -12.347 5.278 0.635 1.00 89.06 90 ILE A C 1
ATOM 717 O O . ILE A 1 90 ? -12.011 4.974 -0.509 1.00 89.06 90 ILE A O 1
ATOM 721 N N . PHE A 1 91 ? -13.448 4.789 1.204 1.00 89.94 91 PHE A N 1
A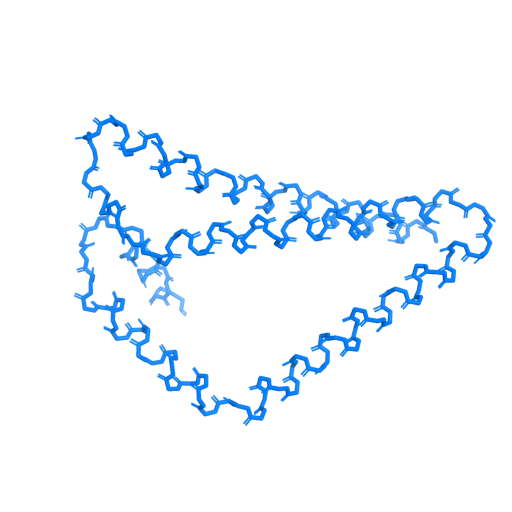TOM 722 C CA . PHE A 1 91 ? -14.329 3.829 0.547 1.00 89.94 91 PHE A CA 1
ATOM 723 C C . PHE A 1 91 ? -14.988 4.412 -0.707 1.00 89.94 91 PHE A C 1
ATOM 725 O O . PHE A 1 91 ? -14.987 3.772 -1.756 1.00 89.94 91 PHE A O 1
ATOM 732 N N . LEU A 1 92 ? -15.483 5.649 -0.634 1.00 93.94 92 LEU A N 1
ATOM 733 C CA . LEU A 1 92 ? -16.020 6.356 -1.797 1.00 93.94 92 LEU A CA 1
ATOM 734 C C . LEU A 1 92 ? -14.945 6.581 -2.868 1.00 93.94 92 LEU A C 1
ATOM 736 O O . LEU A 1 92 ? -15.230 6.422 -4.054 1.00 93.94 92 LEU A O 1
ATOM 740 N N . GLY A 1 93 ? -13.708 6.882 -2.463 1.00 91.31 93 GLY A N 1
ATOM 741 C CA . GLY A 1 93 ? -12.567 6.967 -3.376 1.00 91.31 93 GLY A CA 1
ATOM 742 C C . GLY A 1 93 ? -12.284 5.641 -4.090 1.00 91.31 93 GLY A C 1
ATOM 743 O O . GLY A 1 93 ? -12.150 5.617 -5.313 1.00 91.31 93 GLY A O 1
ATOM 744 N N . TRP A 1 94 ? -12.268 4.528 -3.352 1.00 89.75 94 TRP A N 1
ATOM 745 C CA . TRP A 1 94 ? -12.116 3.182 -3.917 1.00 89.75 94 TRP A CA 1
ATOM 746 C C . TRP A 1 94 ? -13.249 2.814 -4.874 1.00 89.75 94 TRP A C 1
ATOM 748 O O . TRP A 1 94 ? -12.981 2.278 -5.949 1.00 89.75 94 TRP A O 1
ATOM 758 N N . LEU A 1 95 ? -14.499 3.130 -4.524 1.00 94.38 95 LEU A N 1
ATOM 759 C CA . LEU A 1 95 ? -15.645 2.917 -5.407 1.00 94.38 95 LEU A CA 1
ATOM 760 C C . LEU A 1 95 ? -15.530 3.752 -6.684 1.00 94.38 95 LEU A C 1
ATOM 762 O O . LEU A 1 95 ? -15.708 3.215 -7.774 1.00 94.38 95 LEU A O 1
ATOM 766 N N . GLY A 1 96 ? -15.185 5.037 -6.575 1.00 94.56 96 GLY A N 1
ATOM 767 C CA . GLY A 1 96 ? -14.979 5.907 -7.734 1.00 94.56 96 GLY A CA 1
ATOM 768 C C . GLY A 1 96 ? -13.860 5.404 -8.649 1.00 94.56 96 GLY A C 1
ATOM 769 O O . GLY A 1 96 ? -14.033 5.349 -9.870 1.00 94.56 96 GLY A O 1
ATOM 770 N N . GLY A 1 97 ? -12.745 4.957 -8.066 1.00 91.56 97 GLY A N 1
ATOM 771 C CA . GLY A 1 97 ? -11.657 4.310 -8.798 1.00 91.56 97 GLY A CA 1
ATOM 772 C C . GLY A 1 97 ? -12.107 3.023 -9.492 1.00 91.56 97 GLY A C 1
ATOM 773 O O . GLY A 1 97 ? -11.834 2.840 -10.675 1.00 91.56 97 GLY A O 1
ATOM 774 N N . GLY A 1 98 ? -12.861 2.170 -8.795 1.00 92.56 98 GLY A N 1
ATOM 775 C CA . GLY A 1 98 ? -13.398 0.922 -9.342 1.00 92.56 98 GLY A CA 1
ATOM 776 C C . GLY A 1 98 ? -14.379 1.141 -10.494 1.00 92.56 98 GLY A C 1
ATOM 777 O O . GLY A 1 98 ? -14.278 0.470 -11.519 1.00 92.56 98 GLY A O 1
ATOM 778 N N . ILE A 1 99 ? -15.280 2.119 -10.375 1.00 94.06 99 ILE A N 1
ATOM 779 C CA . ILE A 1 99 ? -16.211 2.493 -11.451 1.00 94.06 99 ILE A CA 1
ATOM 780 C C . ILE A 1 99 ? -15.433 3.027 -12.654 1.00 94.06 99 ILE A C 1
ATOM 782 O O . ILE A 1 99 ? -15.679 2.599 -13.778 1.00 94.06 99 ILE A O 1
ATOM 786 N N . THR A 1 100 ? -14.460 3.913 -12.430 1.00 91.81 100 THR A N 1
ATOM 787 C CA . THR A 1 100 ? -13.614 4.444 -13.509 1.00 91.81 100 THR A CA 1
ATOM 788 C C . THR A 1 100 ? -12.857 3.312 -14.210 1.00 91.81 100 THR A C 1
ATOM 790 O O . THR A 1 100 ? -12.894 3.213 -15.434 1.00 91.81 100 THR A O 1
ATOM 793 N N . ALA A 1 101 ? -12.252 2.391 -13.458 1.00 90.12 101 ALA A N 1
ATOM 794 C CA . ALA A 1 101 ? -11.582 1.218 -14.017 1.00 90.12 101 ALA A CA 1
ATOM 795 C C . ALA A 1 101 ? -12.541 0.307 -14.809 1.00 90.12 101 ALA A C 1
ATOM 797 O O . ALA A 1 101 ? -12.156 -0.238 -15.842 1.00 90.12 101 ALA A O 1
ATOM 798 N N . ALA A 1 102 ? -13.795 0.168 -14.365 1.00 90.62 102 ALA A N 1
ATOM 799 C CA . ALA A 1 102 ? -14.812 -0.606 -15.072 1.00 90.62 102 ALA A CA 1
ATOM 800 C C . ALA A 1 102 ? -15.261 0.066 -16.380 1.00 90.62 102 ALA A C 1
ATOM 802 O O . ALA A 1 102 ? -15.418 -0.614 -17.393 1.00 90.62 102 ALA A O 1
ATOM 803 N N . VAL A 1 103 ? -15.431 1.391 -16.380 1.00 93.88 103 VAL A N 1
ATOM 804 C CA . VAL A 1 103 ? -15.807 2.165 -17.575 1.00 93.88 103 VAL A CA 1
ATOM 805 C C . VAL A 1 103 ? -14.694 2.128 -18.623 1.00 93.88 103 VAL A C 1
ATOM 807 O O . VAL A 1 103 ? -14.964 1.920 -19.803 1.00 93.88 103 VAL A O 1
ATOM 810 N N . PHE A 1 104 ? -13.436 2.262 -18.201 1.00 91.25 104 PHE A N 1
ATOM 811 C CA . PHE A 1 104 ? -12.269 2.251 -19.089 1.00 91.25 104 PHE A CA 1
ATOM 812 C C . PHE A 1 104 ? -11.653 0.857 -19.276 1.00 91.25 104 PHE A C 1
ATOM 814 O O . PHE A 1 104 ? -10.500 0.742 -19.694 1.00 91.25 104 PHE A O 1
ATOM 821 N N . LYS A 1 105 ? -12.414 -0.214 -19.008 1.00 90.31 105 LYS A N 1
ATOM 822 C CA . LYS A 1 105 ? -11.910 -1.595 -19.042 1.00 90.31 105 LYS A CA 1
ATOM 823 C C . LYS A 1 105 ? -11.227 -1.951 -20.365 1.00 90.31 105 LYS A C 1
ATOM 825 O O . LYS A 1 105 ? -10.183 -2.589 -20.333 1.00 90.31 105 LYS A O 1
ATOM 830 N N . SER A 1 106 ? -11.772 -1.516 -21.505 1.00 86.31 106 SER A N 1
ATOM 831 C CA . SER A 1 106 ? -11.176 -1.774 -22.825 1.00 86.31 106 SER A CA 1
ATOM 832 C C . SER A 1 106 ? -9.790 -1.143 -22.978 1.00 86.31 106 SER A C 1
ATOM 834 O O . SER A 1 106 ? -8.856 -1.812 -23.400 1.00 86.31 106 SER A O 1
ATOM 836 N N . GLN A 1 107 ? -9.623 0.111 -22.551 1.00 87.56 107 GLN A N 1
ATOM 837 C CA . GLN A 1 107 ? -8.334 0.809 -22.611 1.00 87.56 107 GLN A CA 1
ATOM 838 C C . GLN A 1 107 ? -7.303 0.179 -21.669 1.00 87.56 107 GLN A C 1
ATOM 840 O O . GLN A 1 107 ? -6.127 0.069 -22.013 1.00 87.56 107 GLN A O 1
ATOM 845 N N . VAL A 1 108 ? -7.747 -0.262 -20.488 1.00 85.06 108 VAL A N 1
ATOM 846 C CA . VAL A 1 108 ? -6.894 -0.988 -19.539 1.00 85.06 108 VAL A CA 1
ATOM 847 C C . VAL A 1 108 ? -6.474 -2.341 -20.114 1.00 85.06 108 VAL A C 1
ATOM 849 O O . VAL A 1 108 ? -5.314 -2.720 -19.979 1.00 85.06 108 VAL A O 1
ATOM 852 N N . GLU A 1 109 ? -7.380 -3.059 -20.780 1.00 88.25 109 GLU A N 1
ATOM 853 C CA . GLU A 1 109 ? -7.083 -4.349 -21.404 1.00 88.25 109 GLU A CA 1
ATOM 854 C C . GLU A 1 109 ? -6.065 -4.211 -22.544 1.00 88.25 109 GLU A C 1
ATOM 856 O O . GLU A 1 109 ? -5.100 -4.976 -22.598 1.00 88.25 109 GLU A O 1
ATOM 861 N N . ASP A 1 110 ? -6.234 -3.213 -23.412 1.00 90.94 110 ASP A N 1
ATOM 862 C CA . ASP A 1 110 ? -5.308 -2.955 -24.518 1.00 90.94 110 ASP A CA 1
ATOM 863 C C . ASP A 1 110 ? -3.931 -2.505 -24.011 1.00 90.94 110 ASP A C 1
ATOM 865 O O . ASP A 1 110 ? -2.905 -3.042 -24.439 1.00 90.94 110 ASP A O 1
ATOM 869 N N . GLY A 1 111 ? -3.895 -1.602 -23.025 1.00 86.00 111 GLY A N 1
ATOM 870 C CA . GLY A 1 111 ? -2.650 -1.188 -22.375 1.00 86.00 111 GLY A CA 1
ATOM 871 C C . GLY A 1 111 ? -1.943 -2.352 -21.675 1.00 86.00 111 GLY A C 1
ATOM 872 O O . GLY A 1 111 ? -0.724 -2.496 -21.776 1.00 86.00 111 GLY A O 1
ATOM 873 N N . MET A 1 112 ? -2.698 -3.238 -21.018 1.00 83.44 112 MET A N 1
ATOM 874 C CA . MET A 1 112 ? -2.142 -4.429 -20.375 1.00 83.44 112 MET A CA 1
ATOM 875 C C . MET A 1 112 ? -1.571 -5.410 -21.403 1.00 83.44 112 MET A C 1
ATOM 877 O O . MET A 1 112 ? -0.464 -5.910 -21.204 1.00 83.44 112 MET A O 1
ATOM 881 N N . LYS A 1 113 ? -2.257 -5.642 -22.531 1.00 88.19 113 LYS A N 1
ATOM 882 C CA . LYS A 1 113 ? -1.726 -6.458 -23.639 1.00 88.19 113 LYS A CA 1
ATOM 883 C C . LYS A 1 113 ? -0.427 -5.876 -24.189 1.00 88.19 113 LYS A C 1
ATOM 885 O O . LYS A 1 113 ? 0.524 -6.624 -24.412 1.00 88.19 113 LYS A O 1
ATOM 890 N N . GLU A 1 114 ? -0.352 -4.560 -24.371 1.00 86.88 114 GLU A N 1
ATOM 891 C CA . GLU A 1 114 ? 0.864 -3.903 -24.853 1.00 86.88 114 GLU A CA 1
ATOM 892 C C . GLU A 1 114 ? 2.035 -4.071 -23.869 1.00 86.88 114 GLU A C 1
ATOM 894 O O . GLU A 1 114 ? 3.145 -4.416 -24.285 1.00 86.88 114 GLU A O 1
ATOM 899 N N . ILE A 1 115 ? 1.790 -3.892 -22.566 1.00 81.81 115 ILE A N 1
ATOM 900 C CA . ILE A 1 115 ? 2.801 -4.092 -21.516 1.00 81.81 115 ILE A CA 1
ATOM 901 C C . ILE A 1 115 ? 3.264 -5.551 -21.479 1.00 81.81 115 ILE A C 1
ATOM 903 O O . ILE A 1 115 ? 4.468 -5.801 -21.399 1.00 81.81 115 ILE A O 1
ATOM 907 N N . LEU A 1 116 ? 2.343 -6.513 -21.587 1.00 82.19 116 LEU A N 1
ATOM 908 C CA . LEU A 1 116 ? 2.679 -7.938 -21.612 1.00 82.19 116 LEU A CA 1
ATOM 909 C C . LEU A 1 116 ? 3.544 -8.276 -22.832 1.00 82.19 116 LEU A C 1
ATOM 911 O O . LEU A 1 116 ? 4.577 -8.924 -22.685 1.00 82.19 116 LEU A O 1
ATOM 915 N N . LEU A 1 117 ? 3.185 -7.784 -24.022 1.00 84.56 117 LEU A N 1
ATOM 916 C CA . LEU A 1 117 ? 3.960 -8.020 -25.244 1.00 84.56 117 LEU A CA 1
ATOM 917 C C . LEU A 1 117 ? 5.349 -7.370 -25.196 1.00 84.56 117 LEU A C 1
ATOM 919 O O . LEU A 1 117 ? 6.314 -7.974 -25.667 1.00 84.56 117 LEU A O 1
ATOM 923 N N . LYS A 1 118 ? 5.474 -6.163 -24.629 1.00 80.69 118 LYS A N 1
ATOM 924 C CA . LYS A 1 118 ? 6.778 -5.506 -24.423 1.00 80.69 118 LYS A CA 1
ATOM 925 C C . LYS A 1 118 ? 7.648 -6.305 -23.455 1.00 80.69 118 LYS A C 1
ATOM 927 O O . LYS A 1 118 ? 8.761 -6.680 -23.807 1.00 80.69 118 LYS A O 1
ATOM 932 N N . THR A 1 119 ? 7.089 -6.655 -22.300 1.00 74.81 119 THR A N 1
ATOM 933 C CA . THR A 1 119 ? 7.777 -7.425 -21.256 1.00 74.81 119 THR A CA 1
ATOM 934 C C . THR A 1 119 ? 8.180 -8.825 -21.748 1.00 74.81 119 THR A C 1
ATOM 936 O O . THR A 1 119 ? 9.225 -9.340 -21.362 1.00 74.81 119 THR A O 1
ATOM 939 N N . PHE A 1 120 ? 7.386 -9.448 -22.627 1.00 76.00 120 PHE A N 1
ATOM 940 C CA . PHE A 1 120 ? 7.728 -10.733 -23.246 1.00 76.00 120 PHE A CA 1
ATOM 941 C C . PHE A 1 120 ? 8.866 -10.609 -24.271 1.00 76.00 120 PHE A C 1
ATOM 943 O O . PHE A 1 120 ? 9.754 -11.457 -24.313 1.00 76.00 120 PHE A O 1
ATOM 950 N N . LYS A 1 121 ? 8.892 -9.542 -25.082 1.00 75.25 121 LYS A N 1
ATOM 951 C CA . LYS A 1 121 ? 10.003 -9.288 -26.022 1.00 75.25 121 LYS A CA 1
ATOM 952 C C . LYS A 1 121 ? 11.334 -9.032 -25.310 1.00 75.25 121 LYS A C 1
ATOM 954 O O . LYS A 1 121 ? 12.382 -9.357 -25.859 1.00 75.25 121 LYS A O 1
ATOM 959 N N . GLU A 1 122 ? 11.292 -8.483 -24.101 1.00 69.00 122 GLU A N 1
ATOM 960 C CA . GLU A 1 122 ? 12.464 -8.225 -23.253 1.00 69.00 122 GLU A CA 1
ATOM 961 C C . GLU A 1 122 ? 12.875 -9.433 -22.388 1.00 69.00 122 GLU A C 1
ATOM 963 O O . GLU A 1 122 ? 13.772 -9.319 -21.550 1.00 69.00 122 GLU A O 1
ATOM 968 N N . TYR A 1 123 ? 12.272 -10.612 -22.597 1.00 66.88 123 TYR A N 1
ATOM 969 C CA . TYR A 1 123 ? 12.587 -11.838 -21.861 1.00 66.88 123 TYR A CA 1
ATOM 970 C C . TYR A 1 123 ? 14.054 -12.264 -22.068 1.00 66.88 123 TYR A C 1
ATOM 972 O O . TY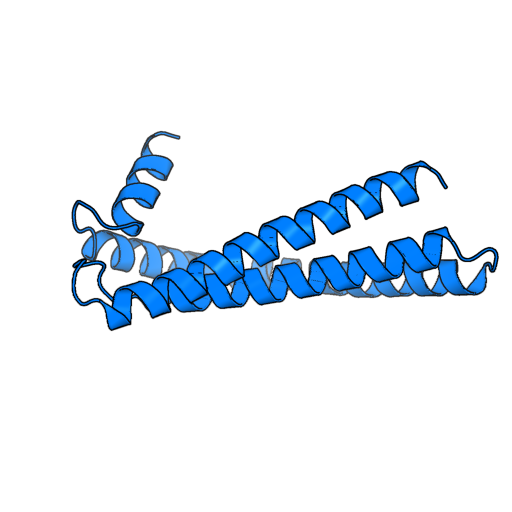R A 1 123 ? 14.410 -12.979 -23.007 1.00 66.88 123 TYR A O 1
ATOM 980 N N . LYS A 1 124 ? 14.931 -11.834 -21.155 1.00 66.06 124 LYS A N 1
ATOM 981 C CA . LYS A 1 124 ? 16.302 -12.331 -20.998 1.00 66.06 124 LYS A CA 1
ATOM 982 C C . LYS A 1 124 ? 16.361 -13.316 -19.834 1.00 66.06 124 LYS A C 1
ATOM 984 O O . LYS A 1 124 ? 15.995 -12.996 -18.703 1.00 66.06 124 LYS A O 1
ATOM 989 N N . LYS A 1 125 ? 16.869 -14.516 -20.114 1.00 56.44 125 LYS A N 1
ATOM 990 C CA . LYS A 1 125 ? 17.035 -15.606 -19.144 1.00 56.44 125 LYS A CA 1
ATOM 991 C C . LYS A 1 125 ? 17.979 -15.154 -18.015 1.00 56.44 125 LYS A C 1
ATOM 993 O O . LYS A 1 125 ? 19.159 -14.937 -18.269 1.00 56.44 125 LYS A O 1
ATOM 998 N N . GLY A 1 126 ? 17.451 -14.982 -16.798 1.00 58.16 126 GLY A N 1
ATOM 999 C CA . GLY A 1 126 ? 18.203 -14.531 -15.612 1.00 58.16 126 GLY A CA 1
ATOM 1000 C C . GLY A 1 126 ? 17.736 -13.210 -14.979 1.00 58.16 126 GLY A C 1
ATOM 1001 O O . GLY A 1 126 ? 18.156 -12.906 -13.865 1.00 58.16 126 GLY A O 1
ATOM 1002 N N . ASN A 1 127 ? 16.845 -12.450 -15.629 1.00 65.25 127 ASN A N 1
ATOM 1003 C CA . ASN A 1 127 ? 16.268 -11.220 -15.065 1.00 65.25 127 ASN A CA 1
ATOM 1004 C C . ASN A 1 127 ? 14.987 -11.484 -14.247 1.00 65.25 127 ASN A C 1
ATOM 1006 O O . ASN A 1 127 ? 14.286 -12.471 -14.468 1.00 65.25 127 ASN A O 1
ATOM 1010 N N . LEU A 1 128 ? 14.635 -10.558 -13.341 1.00 65.38 128 LEU A N 1
ATOM 1011 C CA . LEU A 1 128 ? 13.409 -10.614 -12.518 1.00 65.38 128 LEU A CA 1
ATOM 1012 C C . LEU A 1 128 ? 12.134 -10.770 -13.354 1.00 65.38 128 LEU A C 1
ATOM 1014 O O . LEU A 1 128 ? 11.220 -11.480 -12.950 1.00 65.38 128 LEU A O 1
ATOM 1018 N N . VAL A 1 129 ? 12.097 -10.150 -14.535 1.00 67.38 129 VAL A N 1
ATOM 1019 C CA . VAL A 1 129 ? 11.005 -10.293 -15.505 1.00 67.38 129 VAL A CA 1
ATOM 1020 C C . VAL A 1 129 ? 10.837 -11.749 -15.942 1.00 67.38 129 VAL A C 1
ATOM 1022 O O . VAL A 1 129 ? 9.718 -12.247 -15.995 1.00 67.38 129 VAL A O 1
ATOM 1025 N N . ALA A 1 130 ? 11.939 -12.456 -16.203 1.00 70.38 130 ALA A N 1
ATOM 1026 C CA . ALA A 1 130 ? 11.891 -13.858 -16.597 1.00 70.38 130 ALA A CA 1
ATOM 1027 C C . ALA A 1 130 ? 11.400 -14.756 -15.453 1.00 70.38 130 ALA A C 1
ATOM 1029 O O . ALA A 1 130 ? 10.608 -15.658 -15.699 1.00 70.38 130 ALA A O 1
ATOM 1030 N N . ILE A 1 131 ? 11.811 -14.468 -14.212 1.00 71.88 131 ILE A N 1
ATOM 1031 C CA . ILE A 1 131 ? 11.334 -15.178 -13.014 1.00 71.88 131 ILE A CA 1
ATOM 1032 C C . ILE A 1 131 ? 9.838 -14.920 -12.792 1.00 71.88 131 ILE A C 1
ATOM 1034 O O . ILE A 1 131 ? 9.089 -15.851 -12.518 1.00 71.88 131 ILE A O 1
ATOM 1038 N N . ALA A 1 132 ? 9.385 -13.672 -12.931 1.00 77.75 132 ALA A N 1
ATOM 1039 C CA . ALA A 1 132 ? 7.976 -13.320 -12.781 1.00 77.75 132 ALA A CA 1
ATOM 1040 C C . ALA A 1 132 ? 7.094 -14.018 -13.831 1.00 77.75 132 ALA A C 1
ATOM 1042 O O . ALA A 1 132 ? 6.024 -14.518 -13.489 1.00 77.75 132 ALA A O 1
ATOM 1043 N N . TRP A 1 133 ? 7.553 -14.097 -15.085 1.00 78.06 133 TRP A N 1
ATOM 1044 C CA . TRP A 1 133 ? 6.873 -14.858 -16.136 1.00 78.06 133 TRP A CA 1
ATOM 1045 C C . TRP A 1 133 ? 6.815 -16.354 -15.833 1.00 78.06 133 TRP A C 1
ATOM 1047 O O . TRP A 1 133 ? 5.740 -16.936 -15.943 1.00 78.06 133 TRP A O 1
ATOM 1057 N N . ASP A 1 134 ? 7.929 -16.950 -15.404 1.00 82.06 134 ASP A N 1
ATOM 1058 C CA . ASP A 1 134 ? 7.996 -18.375 -15.061 1.00 82.06 134 ASP A CA 1
ATOM 1059 C C . ASP A 1 134 ? 7.022 -18.712 -13.915 1.00 82.06 134 ASP A C 1
ATOM 1061 O O . ASP A 1 134 ? 6.242 -19.656 -14.006 1.00 82.06 134 ASP A O 1
ATOM 1065 N N . TYR A 1 135 ? 6.946 -17.856 -12.888 1.00 81.62 135 TYR A N 1
ATOM 1066 C CA . TYR A 1 135 ? 5.961 -17.988 -11.807 1.00 81.62 135 TYR A CA 1
ATOM 1067 C C . TYR A 1 135 ? 4.505 -17.871 -12.278 1.00 81.62 135 TYR A C 1
ATOM 1069 O O . TYR A 1 135 ? 3.655 -18.613 -11.788 1.00 81.62 135 TYR A O 1
ATOM 1077 N N . MET A 1 136 ? 4.200 -16.945 -13.193 1.00 80.12 136 MET A N 1
ATOM 1078 C CA . MET A 1 136 ? 2.840 -16.771 -13.722 1.00 80.12 136 MET A CA 1
ATOM 1079 C C . MET A 1 136 ? 2.405 -17.906 -14.652 1.00 80.12 136 MET A C 1
ATOM 1081 O O . MET A 1 136 ? 1.211 -18.112 -14.803 1.00 80.12 136 MET A O 1
ATOM 1085 N N . GLN A 1 137 ? 3.340 -18.606 -15.298 1.00 78.88 137 GLN A N 1
ATOM 1086 C CA . GLN A 1 137 ? 3.036 -19.718 -16.208 1.00 78.88 137 GLN A CA 1
ATOM 1087 C C . GLN A 1 137 ? 2.830 -21.056 -15.484 1.00 78.88 137 GLN A C 1
ATOM 1089 O O . GLN A 1 137 ? 2.268 -21.981 -16.067 1.00 78.88 137 GLN A O 1
ATOM 1094 N N . VAL A 1 138 ? 3.316 -21.177 -14.245 1.00 80.56 138 VAL A N 1
ATOM 1095 C CA . VAL A 1 138 ? 3.182 -22.387 -13.415 1.00 80.56 138 VAL A CA 1
ATOM 1096 C C . VAL A 1 138 ? 1.837 -22.441 -12.673 1.00 80.56 138 VAL A C 1
ATOM 1098 O O . VAL A 1 138 ? 1.416 -23.524 -12.265 1.00 80.56 138 VAL A O 1
ATOM 1101 N N . TRP A 1 139 ? 1.164 -21.299 -12.516 1.00 44.81 139 TRP A N 1
ATOM 1102 C CA . TRP A 1 139 ? -0.208 -21.185 -12.005 1.00 44.81 139 TRP A CA 1
ATOM 1103 C C . TRP A 1 139 ? -1.227 -21.124 -13.142 1.00 44.81 139 TRP A C 1
ATOM 1105 O O . TRP A 1 139 ? -2.333 -21.677 -12.945 1.00 44.81 139 TRP A O 1
#

Foldseek 3Di:
DVVLLVVLVVLQVVLVVLLVVLVVLVVVLVVCVVPVPDPQVSDPVVSVVSSVVSNVVSVVSNVLSVLSNVLVPDPDVVSVVVNVVVVVVVVVVVVVVVVVCVVCVVVVVVVVVVVVVVLVVVDDPPYPSVVVVVVVVVD

Mean predicted aligned error: 10.38 Å

Secondary structure (DSSP, 8-state):
-HHHHHHHHHHHHHHHHHHHHHHHHHHHHHHHHHH--S---TT-HHHHHHHHHHHHHHHHHHHHHHHHHHHHH--SHHHHHHHHHHHHHHHHHHHHHHHHHHHTHHHHHHHHHHHHHHHHHT--TTSHHHHHHHHHHH-

Sequence (139 aa):
MCLLFLFNTIFLISGIAILGVGIWLKVNKNIVNMQHLIQFDSKDPYLDNVAWVLIGVGVFVLLVGGFGFFAAFSQNKCFLFLYILFLIIIFLGWLGGGITAAVFKSQVEDGMKEILLKTFKEYKKGNLVAIAWDYMQVW

InterPro domains:
  IPR018499 Tetraspanin/Peripherin [PF00335] (2-137)
  IPR018499 Tetraspanin/Peripherin [PTHR19282] (5-137)

Radius of gyration: 19.93 Å; Cα contacts (8 Å, |Δi|>4): 79; chains: 1; bounding box: 46×35×51 Å